Protein AF-A0A929J1F7-F1 (afdb_monomer_lite)

pLDDT: mean 84.87, std 12.51, range [41.94, 96.62]

Secondary structure (DSSP, 8-state):
-------GGGS-HHHHHHHHHHHHHHHHHHHHSPP----PPPPPPPPPHHHHHHHTTT-HHHHHHHHHHHHHHTTEETTEE--GGGS-HHHHHHHHHHHHHH-TT--HHHHHHHHTGGGSS-HHHHHHHHHHHHHHHTTSHHHHHHHHHHHHHHHHHTS--HHHHHHHHHHHHHH-----

Radius of gyration: 26.47 Å; chains: 1; bounding box: 62×58×77 Å

Foldseek 3Di:
DDPPPDDPVPDPVVVVVVVVVVVVVVVVVVVPPDDPPQDLDAQDADDDLVVLCVVCVNQLLVSLVVLVVVVVCSLCGPNDGNPLVPHDLVRLLNSLVSSCVSPVPDPVSLCCLLPPQLVDPDLVSVVSSLVSLVVSCVVPVQNSLVSLLSSLVCCCPVSVNPVSSVVSVVCNVVPHDPPD

Sequence (180 aa):
MNEQQRSVHNVPKIIILLLILSLGGQIIWHYQLPSPSTKIKKLTVPPQSELLNILSFGDTVVSARILMLWLQAFDIQTGQFLPYQQLDYNKLQQWLEQILLLDPNSQYPLLVASHLYASVPDHKKQRLMLEFVYQQFFVDPEKRWSWLAHVTVIAKHRLKDLSLALKYAQAISAHATPNM

Structure (mmCIF, N/CA/C/O backbone):
data_AF-A0A929J1F7-F1
#
_entry.id   AF-A0A929J1F7-F1
#
loop_
_atom_site.group_PDB
_atom_site.id
_atom_site.type_symbol
_atom_site.label_atom_id
_atom_site.label_alt_id
_atom_site.label_comp_id
_atom_site.label_asym_id
_atom_site.label_entity_id
_atom_site.label_seq_id
_atom_site.pdbx_PDB_ins_code
_atom_site.Cartn_x
_atom_site.Cartn_y
_atom_site.Cartn_z
_atom_site.occupancy
_atom_site.B_iso_or_equiv
_atom_site.auth_seq_id
_atom_site.auth_comp_id
_atom_site.auth_asym_id
_atom_site.auth_atom_id
_atom_site.pdbx_PDB_model_num
ATOM 1 N N . MET A 1 1 ? -40.765 40.330 20.780 1.00 41.94 1 MET A N 1
ATOM 2 C CA . MET A 1 1 ? -40.846 38.949 21.298 1.00 41.94 1 MET A CA 1
ATOM 3 C C . MET A 1 1 ? -39.658 38.794 22.237 1.00 41.94 1 MET A C 1
ATOM 5 O O . MET A 1 1 ? -38.571 38.487 21.777 1.00 41.94 1 MET A O 1
ATOM 9 N N . ASN A 1 2 ? -39.814 39.216 23.498 1.00 44.19 2 ASN A N 1
ATOM 10 C CA . ASN A 1 2 ? -38.707 39.316 24.456 1.00 44.19 2 ASN A CA 1
ATOM 11 C C . ASN A 1 2 ? -38.688 38.054 25.314 1.00 44.19 2 ASN A C 1
ATOM 13 O O . ASN A 1 2 ? -39.614 37.832 26.093 1.00 44.19 2 ASN A O 1
ATOM 17 N N . GLU A 1 3 ? -37.653 37.234 25.167 1.00 52.06 3 GLU A N 1
ATOM 18 C CA . GLU A 1 3 ? -37.436 36.092 26.047 1.00 52.06 3 GLU A CA 1
ATOM 19 C C . GLU A 1 3 ? -37.075 36.594 27.448 1.00 52.06 3 GLU A C 1
ATOM 21 O O . GLU A 1 3 ? -36.009 37.166 27.679 1.00 52.06 3 GLU A O 1
ATOM 26 N N . GLN A 1 4 ? -37.993 36.418 28.399 1.00 57.19 4 GLN A N 1
ATOM 27 C CA . GLN A 1 4 ? -37.723 36.660 29.811 1.00 57.19 4 GLN A CA 1
ATOM 28 C C . GLN A 1 4 ? -36.757 35.587 30.323 1.00 57.19 4 GLN A C 1
ATOM 30 O O . GLN A 1 4 ? -37.172 34.504 30.738 1.00 57.19 4 GLN A O 1
ATOM 35 N N . GLN A 1 5 ? -35.460 35.893 30.312 1.00 58.12 5 GLN A N 1
ATOM 36 C CA . GLN A 1 5 ? -34.454 35.092 31.003 1.00 58.12 5 GLN A CA 1
ATOM 37 C C . GLN A 1 5 ? -34.758 35.103 32.508 1.00 58.12 5 GLN A C 1
ATOM 39 O O . GLN A 1 5 ? -34.564 36.102 33.202 1.00 58.12 5 GLN A O 1
ATOM 44 N N . ARG A 1 6 ? -35.294 33.991 33.022 1.00 59.41 6 ARG A N 1
ATOM 45 C CA . ARG A 1 6 ? -35.535 33.814 34.458 1.00 59.41 6 ARG A CA 1
ATOM 46 C C . ARG A 1 6 ? -34.191 33.715 35.179 1.00 59.41 6 ARG A C 1
ATOM 48 O O . ARG A 1 6 ? -33.370 32.864 34.852 1.00 59.41 6 ARG A O 1
ATOM 55 N N . SER A 1 7 ? -33.989 34.588 36.165 1.00 63.88 7 SER A N 1
ATOM 56 C CA . SER A 1 7 ? -32.781 34.618 36.993 1.00 63.88 7 SER A CA 1
ATOM 57 C C . SER A 1 7 ? -32.567 33.285 37.715 1.00 63.88 7 SER A C 1
ATOM 59 O O . SER A 1 7 ? -33.497 32.719 38.295 1.00 63.88 7 SER A O 1
ATOM 61 N N . VAL A 1 8 ? -31.317 32.816 37.719 1.00 62.59 8 VAL A N 1
ATOM 62 C CA . VAL A 1 8 ? -30.865 31.548 38.324 1.00 62.59 8 VAL A CA 1
ATOM 63 C C . VAL A 1 8 ? -31.189 31.471 39.828 1.00 62.59 8 VAL A C 1
ATOM 65 O O . VAL A 1 8 ? -31.270 30.390 40.403 1.00 62.59 8 VAL A O 1
ATOM 68 N N . HIS A 1 9 ? -31.453 32.616 40.466 1.00 63.84 9 HIS A N 1
ATOM 69 C CA . HIS A 1 9 ? -31.867 32.716 41.868 1.00 63.84 9 HIS A CA 1
ATOM 70 C C . HIS A 1 9 ? -33.279 32.182 42.173 1.00 63.84 9 HIS A C 1
ATOM 72 O O . HIS A 1 9 ? -33.573 31.917 43.334 1.00 63.84 9 HIS A O 1
ATOM 78 N N . ASN A 1 10 ? -34.141 31.981 41.168 1.00 70.69 10 ASN A N 1
ATOM 79 C CA . ASN A 1 10 ? -35.477 31.396 41.364 1.00 70.69 10 ASN A CA 1
ATOM 80 C C . ASN A 1 10 ? -35.475 29.859 41.378 1.00 70.69 10 ASN A C 1
ATOM 82 O O . ASN A 1 10 ? -36.537 29.240 41.451 1.00 70.69 10 ASN A O 1
ATOM 86 N N . VAL A 1 11 ? -34.303 29.228 41.284 1.00 72.38 11 VAL A N 1
ATOM 87 C CA . VAL A 1 11 ? -34.186 27.772 41.323 1.00 72.38 11 VAL A CA 1
ATOM 88 C C . VAL A 1 11 ? -34.239 27.301 42.787 1.00 72.38 11 VAL A C 1
ATOM 90 O O . VAL A 1 11 ? -33.417 27.728 43.600 1.00 72.38 11 VAL A O 1
ATOM 93 N N . PRO A 1 12 ? -35.177 26.408 43.156 1.00 81.56 12 PRO A N 1
ATOM 94 C CA . PRO A 1 12 ? -35.247 25.831 44.493 1.00 81.56 12 PRO A CA 1
ATOM 95 C C . PRO A 1 12 ? -33.919 25.176 44.887 1.00 81.56 12 PRO A C 1
ATOM 97 O O . PRO A 1 12 ? -33.360 24.387 44.124 1.00 81.56 12 PRO A O 1
ATOM 100 N N . LYS A 1 13 ? -33.444 25.432 46.113 1.00 82.25 13 LYS A N 1
ATOM 101 C CA . LYS A 1 13 ? -32.174 24.880 46.634 1.00 82.25 13 LYS A CA 1
ATOM 102 C C . LYS A 1 13 ? -32.095 23.349 46.544 1.00 82.25 13 LYS A C 1
ATOM 104 O O . LYS A 1 13 ? -31.013 22.805 46.364 1.00 82.25 13 LYS A O 1
ATOM 109 N N . ILE A 1 14 ? -33.240 22.665 46.612 1.00 85.50 14 ILE A N 1
ATOM 110 C CA . ILE A 1 14 ? -33.362 21.209 46.441 1.00 85.50 14 ILE A CA 1
ATOM 111 C C . ILE A 1 14 ? -32.915 20.757 45.045 1.00 85.50 14 ILE A C 1
ATOM 113 O O . ILE A 1 14 ? -32.241 19.739 44.928 1.00 85.50 14 ILE A O 1
ATOM 117 N N . ILE A 1 15 ? -33.240 21.515 43.993 1.00 85.25 15 ILE A N 1
ATOM 118 C CA . ILE A 1 15 ? -32.842 21.181 42.618 1.00 85.25 15 ILE A CA 1
ATOM 119 C C . ILE A 1 15 ? -31.330 21.346 42.459 1.00 85.25 15 ILE A C 1
ATOM 121 O O . ILE A 1 15 ? -30.682 20.492 41.863 1.00 85.25 15 ILE A O 1
ATOM 125 N N . ILE A 1 16 ? -30.756 22.399 43.050 1.00 85.12 16 ILE A N 1
ATOM 126 C CA . ILE A 1 16 ? -29.302 22.615 43.063 1.00 85.12 16 ILE A CA 1
ATOM 127 C C . ILE A 1 16 ? -28.599 21.463 43.796 1.00 85.12 16 ILE A C 1
ATOM 129 O O . ILE A 1 16 ? -27.614 20.931 43.294 1.00 85.12 16 ILE A O 1
ATOM 133 N N . LEU A 1 17 ? -29.132 21.032 44.945 1.00 90.56 17 LEU A N 1
ATOM 134 C CA . LEU A 1 17 ? -28.603 19.895 45.701 1.00 90.56 17 LEU A CA 1
ATOM 135 C C . LEU A 1 17 ? -28.642 18.595 44.881 1.00 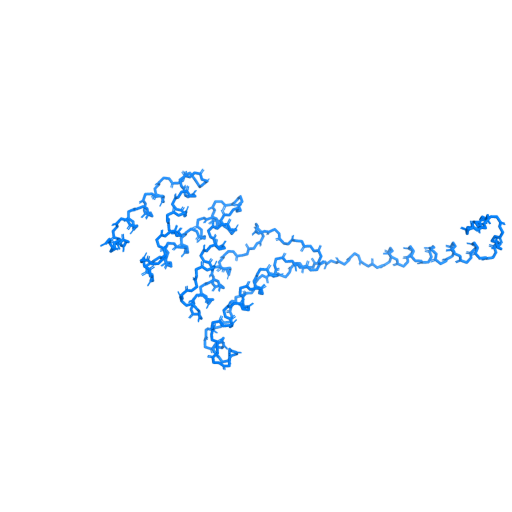90.56 17 LEU A C 1
ATOM 137 O O . LEU A 1 17 ? -27.640 17.888 44.813 1.00 90.56 17 LEU A O 1
ATOM 141 N N . LEU A 1 18 ? -29.774 18.300 44.234 1.00 90.75 18 LEU A N 1
ATOM 142 C CA . LEU A 1 18 ? -29.937 17.131 43.362 1.00 90.75 18 LEU A CA 1
ATOM 143 C C . LEU A 1 18 ? -28.967 17.159 42.180 1.00 90.75 18 LEU A C 1
ATOM 145 O O . LEU A 1 18 ? -28.389 16.131 41.837 1.00 90.75 18 LEU A O 1
ATOM 149 N N . LEU A 1 19 ? -28.756 18.333 41.586 1.00 90.81 19 LEU A N 1
ATOM 150 C CA . LEU A 1 19 ? -27.833 18.514 40.472 1.00 90.81 19 LEU A CA 1
ATOM 151 C C . LEU A 1 19 ? -26.386 18.275 40.915 1.00 90.81 19 LEU A C 1
ATOM 153 O O . LEU A 1 19 ? -25.666 17.547 40.241 1.00 90.81 19 LEU A O 1
ATOM 157 N N . ILE A 1 20 ? -25.981 18.801 42.076 1.00 93.44 20 ILE A N 1
ATOM 158 C CA . ILE A 1 20 ? -24.649 18.553 42.653 1.00 93.44 20 ILE A CA 1
ATOM 159 C C . ILE A 1 20 ? -24.458 17.065 42.971 1.00 93.44 20 ILE A C 1
ATOM 161 O O . ILE A 1 20 ? -23.414 16.505 42.645 1.00 93.44 20 ILE A O 1
ATOM 165 N N . LEU A 1 21 ? -25.462 16.409 43.560 1.00 93.88 21 LEU A N 1
ATOM 166 C CA . LEU A 1 21 ? -25.435 14.970 43.847 1.00 93.88 21 LEU A CA 1
ATOM 167 C C . LEU A 1 21 ? -25.310 14.136 42.569 1.00 93.88 21 LEU A C 1
ATOM 169 O O . LEU A 1 21 ? -24.474 13.238 42.503 1.00 93.88 21 LEU A O 1
ATOM 173 N N . SER A 1 22 ? -26.100 14.460 41.545 1.00 91.75 22 SER A N 1
ATOM 174 C CA . SER A 1 22 ? -26.044 13.796 40.243 1.00 91.75 22 SER A CA 1
ATOM 175 C C . SER A 1 22 ? -24.684 13.988 39.576 1.00 91.75 22 SER A C 1
ATOM 177 O O . SER A 1 22 ? -24.115 13.028 39.065 1.00 91.75 22 SER A O 1
ATOM 179 N N . LEU A 1 23 ? -24.140 15.208 39.599 1.00 92.69 23 LEU A N 1
ATOM 180 C CA . LEU A 1 23 ? -22.846 15.520 38.994 1.00 92.69 23 LEU A CA 1
ATOM 181 C C . LEU A 1 23 ? -21.704 14.819 39.741 1.00 92.69 23 LEU A C 1
ATOM 183 O O . LEU A 1 23 ? -20.830 14.223 39.118 1.00 92.69 23 LEU A O 1
ATOM 187 N N . GLY A 1 24 ? -21.739 14.831 41.076 1.00 94.44 24 GLY A N 1
ATOM 188 C CA . GLY A 1 24 ? -20.776 14.121 41.915 1.00 94.44 24 GLY A CA 1
ATOM 189 C C . GLY A 1 24 ? -20.811 12.613 41.670 1.00 94.44 24 GLY A C 1
ATOM 190 O O . GLY A 1 24 ? -19.764 12.001 41.465 1.00 94.44 24 GLY A O 1
ATOM 191 N N . GLY A 1 25 ? -22.010 12.028 41.596 1.00 92.38 25 GLY A N 1
ATOM 192 C CA . GLY A 1 25 ? -22.1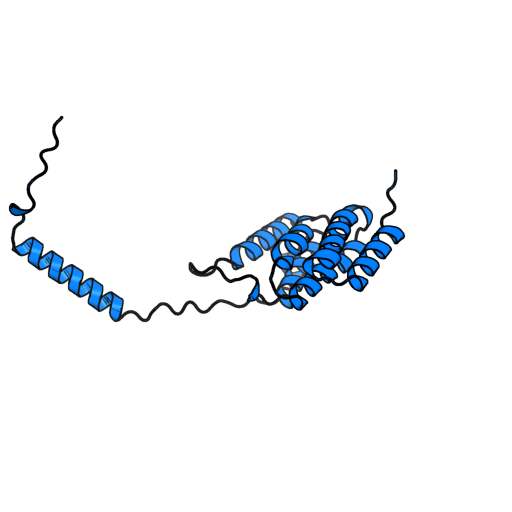99 10.625 41.231 1.00 92.38 25 GLY A CA 1
ATOM 193 C C . GLY A 1 25 ? -21.650 10.305 39.840 1.00 92.38 25 GLY A C 1
ATOM 194 O O . GLY A 1 25 ? -20.942 9.315 39.675 1.00 92.38 25 GLY A O 1
ATOM 195 N N . GLN A 1 26 ? -21.897 11.173 38.856 1.00 89.94 26 GLN A N 1
ATOM 196 C CA . GLN A 1 26 ? -21.401 11.012 37.489 1.00 89.94 26 GLN A CA 1
ATOM 197 C C . GLN A 1 26 ? -19.868 11.065 37.416 1.00 89.94 26 GLN A C 1
ATOM 199 O O . GLN A 1 26 ? -19.261 10.268 36.704 1.00 89.94 26 GLN A O 1
ATOM 204 N N . ILE A 1 27 ? -19.233 11.954 38.185 1.00 89.06 27 ILE A N 1
ATOM 205 C CA . ILE A 1 27 ? -17.771 12.062 38.268 1.00 89.06 27 ILE A CA 1
ATOM 206 C C . ILE A 1 27 ? -17.182 10.806 38.916 1.00 89.06 27 ILE A C 1
ATOM 208 O O . ILE A 1 27 ? -16.275 10.200 38.352 1.00 89.06 27 ILE A O 1
ATOM 212 N N . ILE A 1 28 ? -17.716 10.377 40.064 1.00 89.75 28 ILE A N 1
ATOM 213 C CA . ILE A 1 28 ? -17.246 9.176 40.774 1.00 89.75 28 ILE A CA 1
ATOM 214 C C . ILE A 1 28 ? -17.381 7.939 39.883 1.00 89.75 28 ILE A C 1
ATOM 216 O O . ILE A 1 28 ? -16.441 7.153 39.781 1.00 89.75 28 ILE A O 1
ATOM 220 N N . TRP A 1 29 ? -18.514 7.801 39.192 1.00 87.44 29 TRP A N 1
ATOM 221 C CA . TRP A 1 29 ? -18.737 6.739 38.217 1.00 87.44 29 TRP A CA 1
ATOM 222 C C . TRP A 1 29 ? -17.685 6.785 37.108 1.00 87.44 29 TRP A C 1
ATOM 224 O O . TRP A 1 29 ? -17.033 5.784 36.830 1.00 87.44 29 TRP A O 1
ATOM 234 N N . HIS A 1 30 ? -17.436 7.960 36.526 1.00 80.56 30 HIS A N 1
ATOM 235 C CA . HIS A 1 30 ? -16.458 8.108 35.452 1.00 80.56 30 HIS A CA 1
ATOM 236 C C . HIS A 1 30 ? -15.015 7.797 35.897 1.00 80.56 30 HIS A C 1
ATOM 238 O O . HIS A 1 30 ? -14.253 7.247 35.106 1.00 80.56 30 HIS A O 1
ATOM 244 N N . TYR A 1 31 ? -14.648 8.091 37.148 1.00 82.94 31 TYR A N 1
ATOM 245 C CA . TYR A 1 31 ? -13.342 7.725 37.713 1.00 82.94 31 TYR A CA 1
ATOM 246 C C . TYR A 1 31 ? -13.209 6.229 38.027 1.00 82.94 31 TYR A C 1
ATOM 248 O O . TYR A 1 31 ? -12.096 5.706 38.025 1.00 82.94 31 TYR A O 1
ATOM 256 N N . GLN A 1 32 ? -14.318 5.543 38.314 1.00 84.12 32 GLN A N 1
ATOM 257 C CA . GLN A 1 32 ? -14.331 4.098 38.555 1.00 84.12 32 GLN A CA 1
ATOM 258 C C . GLN A 1 32 ? -14.366 3.280 37.263 1.00 84.12 32 GLN A C 1
ATOM 260 O O . GLN A 1 32 ? -13.947 2.121 37.276 1.00 84.12 32 GLN A O 1
ATOM 265 N N . LEU A 1 33 ? -14.833 3.854 36.146 1.00 75.44 33 LEU A N 1
ATOM 266 C CA . LEU A 1 33 ? -14.678 3.202 34.852 1.00 75.44 33 LEU A CA 1
ATOM 267 C C . LEU A 1 33 ? -13.184 3.124 34.508 1.00 75.44 33 LEU A C 1
ATOM 269 O O . LEU A 1 33 ? -12.521 4.160 34.435 1.00 75.44 33 LEU A O 1
ATOM 273 N N . PRO A 1 34 ? -12.646 1.920 34.242 1.00 63.97 34 PRO A N 1
ATOM 274 C CA . PRO A 1 34 ? -11.314 1.792 33.677 1.00 63.97 34 PRO A CA 1
ATOM 275 C C . PRO A 1 34 ? -11.245 2.636 32.407 1.00 63.97 34 PRO A C 1
ATOM 277 O O . PRO A 1 34 ? -12.148 2.547 31.569 1.00 63.97 34 PRO A O 1
ATOM 280 N N . SER A 1 35 ? -10.177 3.423 32.242 1.00 60.84 35 SER A N 1
ATOM 281 C CA . SER A 1 35 ? -9.901 4.082 30.965 1.00 60.84 35 SER A CA 1
ATOM 282 C C . SER A 1 35 ? -10.047 3.033 29.863 1.00 60.84 35 SER A C 1
ATOM 284 O O . SER A 1 35 ? -9.403 1.982 29.977 1.00 60.84 35 SER A O 1
ATOM 286 N N . PRO A 1 36 ? -10.899 3.245 28.842 1.00 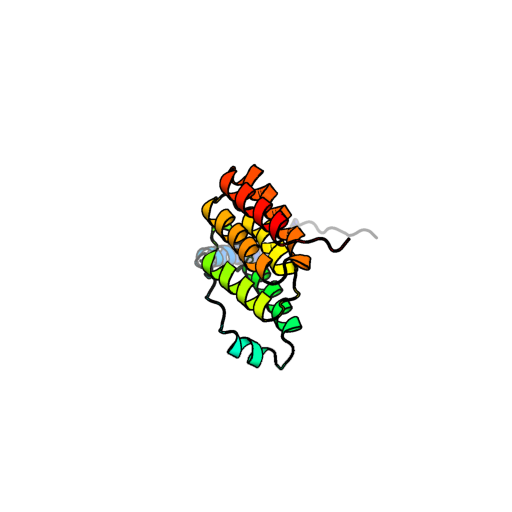58.16 36 PRO A N 1
ATOM 287 C CA . PRO A 1 36 ? -11.061 2.277 27.774 1.00 58.16 36 PRO A CA 1
ATOM 288 C C . PRO A 1 36 ? -9.693 2.077 27.128 1.00 58.16 36 PRO A C 1
ATOM 290 O O . PRO A 1 36 ? -9.205 2.923 26.383 1.00 58.16 36 PRO A O 1
ATOM 293 N N . SER A 1 37 ? -9.028 0.975 27.482 1.00 54.38 37 SER A N 1
ATOM 294 C CA . SER A 1 37 ? -7.767 0.589 26.868 1.00 54.38 37 SER A CA 1
ATOM 295 C C . SER A 1 37 ? -8.106 0.099 25.467 1.00 54.38 37 SER A C 1
ATOM 297 O O . SER A 1 37 ? -8.406 -1.071 25.231 1.00 54.38 37 SER A O 1
ATOM 299 N N . THR A 1 38 ? -8.161 1.035 24.527 1.00 55.78 38 THR A N 1
ATOM 300 C CA . THR A 1 38 ? -8.364 0.757 23.111 1.00 55.78 38 THR A CA 1
ATOM 301 C C . THR A 1 38 ? -7.127 0.031 22.603 1.00 55.78 38 THR A C 1
ATOM 303 O O . THR A 1 38 ? -6.142 0.635 22.181 1.00 55.78 38 THR A O 1
ATOM 306 N N . LYS A 1 39 ? -7.135 -1.302 22.709 1.00 60.47 39 LYS A N 1
ATOM 307 C CA . LYS A 1 39 ? -6.108 -2.143 22.099 1.00 60.47 39 LYS A CA 1
ATOM 308 C C . LYS A 1 39 ? -6.226 -1.988 20.587 1.00 60.47 39 LYS A C 1
ATOM 310 O O . LYS A 1 39 ? -7.149 -2.530 19.986 1.00 60.47 39 LYS A O 1
ATOM 315 N N . ILE A 1 40 ? -5.278 -1.265 19.998 1.00 62.81 40 ILE A N 1
ATOM 316 C CA . ILE A 1 40 ? -5.108 -1.157 18.549 1.00 62.81 40 ILE A CA 1
ATOM 317 C C . ILE A 1 40 ? -5.093 -2.572 17.958 1.00 62.81 40 ILE A C 1
ATOM 319 O O . ILE A 1 40 ? -4.242 -3.404 18.302 1.00 62.81 40 ILE A O 1
ATOM 323 N N . LYS A 1 41 ? -6.050 -2.861 17.075 1.00 70.75 41 LYS A N 1
ATOM 324 C CA . LYS A 1 41 ? -6.152 -4.146 16.394 1.00 70.75 41 LYS A CA 1
ATOM 325 C C . LYS A 1 41 ? -5.119 -4.168 15.275 1.00 70.75 41 LYS A C 1
ATOM 327 O O . LYS A 1 41 ? -5.150 -3.347 14.362 1.00 70.75 41 LYS A O 1
ATOM 332 N N . LYS A 1 42 ? -4.192 -5.123 15.346 1.00 78.31 42 LYS A N 1
ATOM 333 C CA . LYS A 1 42 ? -3.180 -5.321 14.302 1.00 78.31 42 LYS A CA 1
ATOM 334 C C . LYS A 1 42 ? -3.845 -5.813 13.018 1.00 78.31 42 LYS A C 1
ATOM 336 O O . LYS A 1 42 ? -4.767 -6.627 13.078 1.00 78.31 42 LYS A O 1
ATOM 341 N N . LEU A 1 43 ? -3.333 -5.356 11.877 1.00 80.31 43 LEU A N 1
ATOM 342 C CA . LEU A 1 43 ? -3.748 -5.855 10.571 1.00 80.31 43 LEU A CA 1
ATOM 343 C C . LEU A 1 43 ? -3.503 -7.372 10.508 1.00 80.31 43 LEU A C 1
ATOM 345 O O . LEU A 1 43 ? -2.437 -7.859 10.908 1.00 80.31 43 LEU A O 1
ATOM 349 N N . THR A 1 44 ? -4.508 -8.116 10.056 1.00 84.62 44 THR A N 1
ATOM 350 C CA . THR A 1 44 ? -4.424 -9.561 9.812 1.00 84.62 44 THR A CA 1
ATOM 351 C C . THR A 1 44 ? -3.952 -9.826 8.387 1.00 84.62 44 THR A C 1
ATOM 353 O O . THR A 1 44 ? -4.008 -8.942 7.536 1.00 84.62 44 THR A O 1
ATOM 356 N N . VAL A 1 45 ? -3.465 -11.038 8.129 1.00 85.00 45 VAL A N 1
ATOM 357 C CA . VAL A 1 45 ? -3.157 -11.498 6.765 1.00 85.00 45 VAL A CA 1
ATOM 358 C C . VAL A 1 45 ? -4.463 -11.517 5.954 1.00 85.00 45 VAL A C 1
ATOM 360 O O . VAL A 1 45 ? -5.501 -11.860 6.536 1.00 85.00 45 VAL A O 1
ATOM 363 N N . PRO A 1 46 ? -4.457 -11.106 4.673 1.00 86.69 46 PRO A N 1
ATOM 364 C CA . PRO A 1 46 ? -5.646 -11.206 3.840 1.00 86.69 46 PRO A CA 1
ATOM 365 C C . PRO A 1 46 ? -6.092 -12.666 3.672 1.00 86.69 46 PRO A C 1
ATOM 367 O O . PRO A 1 46 ? -5.253 -13.572 3.670 1.00 86.69 46 PRO A O 1
ATOM 370 N N . PRO A 1 47 ? -7.402 -12.918 3.530 1.00 83.56 47 PRO A N 1
ATOM 371 C CA . PRO A 1 47 ? -7.891 -14.238 3.153 1.00 83.56 47 PRO A CA 1
ATOM 372 C C . PRO A 1 47 ? -7.373 -14.629 1.762 1.00 83.56 47 PRO A C 1
ATOM 374 O O . PRO A 1 47 ? -7.019 -13.773 0.950 1.00 83.56 47 PRO A O 1
ATOM 377 N N . GLN A 1 48 ? -7.331 -15.935 1.498 1.00 81.50 48 GLN A N 1
ATOM 378 C CA . GLN A 1 48 ? -6.914 -16.471 0.203 1.00 81.50 48 GLN A CA 1
ATOM 379 C C . GLN A 1 48 ? -7.833 -15.981 -0.927 1.00 81.50 48 GLN A C 1
ATOM 381 O O . GLN A 1 48 ? -9.033 -15.768 -0.718 1.00 81.50 48 GLN A O 1
ATOM 386 N N . SER A 1 49 ? -7.276 -15.833 -2.128 1.00 77.19 49 SER A N 1
ATOM 387 C CA . SER A 1 49 ? -7.988 -15.344 -3.312 1.00 77.19 49 SER A CA 1
ATOM 388 C C . SER A 1 49 ? -9.187 -16.221 -3.679 1.00 77.19 49 SER A C 1
ATOM 390 O O . SER A 1 49 ? -10.215 -15.691 -4.096 1.00 77.19 49 SER A O 1
ATOM 392 N N . GLU A 1 50 ? -9.121 -17.541 -3.471 1.00 79.06 50 GLU A N 1
ATOM 393 C CA . GLU A 1 50 ? -10.252 -18.432 -3.750 1.00 79.06 50 GLU A CA 1
ATOM 394 C C . GLU A 1 50 ? -11.446 -18.134 -2.836 1.00 79.06 50 GLU A C 1
ATOM 396 O O . GLU A 1 50 ? -12.586 -18.074 -3.296 1.00 79.06 50 GLU A O 1
ATOM 401 N N . LEU A 1 51 ? -11.188 -17.880 -1.549 1.00 82.56 51 LEU A N 1
ATOM 402 C CA . LEU A 1 51 ? -12.233 -17.505 -0.595 1.00 82.56 51 LEU A CA 1
ATOM 403 C C . LEU A 1 51 ? -12.825 -16.138 -0.930 1.00 82.56 51 LEU A C 1
ATOM 405 O O . LEU A 1 51 ? -14.037 -15.959 -0.833 1.00 82.56 51 LEU A O 1
ATOM 409 N N . LEU A 1 52 ? -11.991 -15.187 -1.355 1.00 81.19 52 LEU A N 1
ATOM 410 C CA . LEU A 1 52 ? -12.453 -13.868 -1.783 1.00 81.19 52 LEU A CA 1
ATOM 411 C C . LEU A 1 52 ? -13.344 -13.950 -3.023 1.00 81.19 52 LEU A C 1
ATOM 413 O O . LEU A 1 52 ? -14.378 -13.291 -3.053 1.00 81.19 52 LEU A O 1
ATOM 417 N N . ASN A 1 53 ? -13.007 -14.801 -3.993 1.00 80.25 53 ASN A N 1
ATOM 418 C CA . ASN A 1 53 ? -13.837 -15.031 -5.177 1.00 80.25 53 ASN A CA 1
ATOM 419 C C . ASN A 1 53 ? -15.204 -15.637 -4.823 1.00 80.25 53 ASN A C 1
ATOM 421 O O . ASN A 1 53 ? -16.218 -15.253 -5.401 1.00 80.25 53 ASN A O 1
ATOM 425 N N . ILE A 1 54 ? -15.252 -16.544 -3.843 1.00 83.75 54 ILE A N 1
ATOM 426 C CA . ILE A 1 54 ? -16.513 -17.123 -3.358 1.00 83.75 54 ILE A CA 1
ATOM 427 C C . ILE A 1 54 ? -17.354 -16.057 -2.639 1.00 83.75 54 ILE A C 1
ATOM 429 O O . ILE A 1 54 ? -18.541 -15.909 -2.923 1.00 83.75 54 ILE A O 1
ATOM 433 N N . LEU A 1 55 ? -16.738 -15.282 -1.738 1.00 83.19 55 LEU A N 1
ATOM 434 C CA . LEU A 1 55 ? -17.400 -14.205 -0.985 1.00 83.19 55 LEU A CA 1
ATOM 435 C C . LEU A 1 55 ? -17.860 -13.043 -1.871 1.00 83.19 55 LEU A C 1
ATOM 437 O O . LEU A 1 55 ? -18.768 -12.304 -1.507 1.00 83.19 55 LEU A O 1
ATOM 441 N N . SER A 1 56 ? -17.216 -12.885 -3.020 1.00 80.38 56 SER A N 1
ATOM 442 C CA . SER A 1 56 ? -17.496 -11.863 -4.018 1.00 80.38 56 SER A CA 1
ATOM 443 C C . SER A 1 56 ? -18.802 -12.109 -4.787 1.00 80.38 56 SER A C 1
ATOM 445 O O . SER A 1 56 ? -19.270 -11.210 -5.487 1.00 80.38 56 SER A O 1
ATOM 447 N N . PHE A 1 57 ? -19.406 -13.301 -4.666 1.00 83.38 57 PHE A N 1
ATOM 448 C CA . PHE A 1 57 ? -20.632 -13.699 -5.376 1.00 83.38 57 PHE A CA 1
ATOM 449 C C . PHE A 1 57 ? -20.575 -13.459 -6.901 1.00 83.38 57 PHE A C 1
ATOM 451 O O . PHE A 1 57 ? -21.606 -13.289 -7.548 1.00 83.38 57 PHE A O 1
ATOM 458 N N . GLY A 1 58 ? -19.369 -13.468 -7.480 1.00 79.31 58 GLY A N 1
ATOM 459 C CA . GLY A 1 58 ? -19.127 -13.292 -8.914 1.00 79.31 58 GLY A CA 1
ATOM 460 C C . GLY A 1 58 ? -18.694 -11.889 -9.355 1.00 79.31 58 GLY A C 1
ATOM 461 O O . GLY A 1 58 ? -18.288 -11.750 -10.505 1.00 79.31 58 GLY A O 1
ATOM 462 N N . ASP A 1 59 ? -18.716 -10.870 -8.485 1.00 86.69 59 ASP A N 1
ATOM 463 C CA . ASP A 1 59 ? -18.236 -9.516 -8.818 1.00 86.69 59 ASP A CA 1
ATOM 464 C C . ASP A 1 59 ? -16.934 -9.167 -8.078 1.00 86.69 59 ASP A C 1
ATOM 466 O O . ASP A 1 59 ? -16.923 -8.628 -6.956 1.00 86.69 59 ASP A O 1
ATOM 470 N N . THR A 1 60 ? -15.804 -9.533 -8.690 1.00 89.38 60 THR A N 1
ATOM 471 C CA . THR A 1 60 ? -14.473 -9.367 -8.087 1.00 89.38 60 THR A CA 1
ATOM 472 C C . THR A 1 60 ? -14.061 -7.899 -8.012 1.00 89.38 60 THR A C 1
ATOM 474 O O . THR A 1 60 ? -13.370 -7.501 -7.075 1.00 89.38 60 THR A O 1
ATOM 477 N N . VAL A 1 61 ? -14.547 -7.063 -8.935 1.00 89.69 61 VAL A N 1
ATOM 478 C CA . VAL A 1 61 ? -14.214 -5.634 -9.015 1.00 89.69 61 VAL A CA 1
ATOM 479 C C . VAL A 1 61 ? -14.880 -4.856 -7.886 1.00 89.69 61 VAL A C 1
ATOM 481 O O . VAL A 1 61 ? -14.225 -4.062 -7.206 1.00 89.69 61 VAL A O 1
ATOM 484 N N . VAL A 1 62 ? -16.173 -5.085 -7.638 1.00 89.88 62 VAL A N 1
ATOM 485 C CA . VAL A 1 62 ? -16.869 -4.472 -6.496 1.00 89.88 62 VAL A CA 1
ATOM 486 C C . VAL A 1 62 ? -16.225 -4.917 -5.188 1.00 89.88 62 VAL A C 1
ATOM 488 O O . VAL A 1 62 ? -15.977 -4.090 -4.308 1.00 89.88 62 VAL A O 1
ATOM 491 N N . SER A 1 63 ? -15.866 -6.196 -5.090 1.00 89.38 63 SER A N 1
ATOM 492 C CA . SER A 1 63 ? -15.195 -6.749 -3.913 1.00 89.38 63 SER A CA 1
ATOM 493 C C . SER A 1 63 ? -13.838 -6.087 -3.667 1.00 89.38 63 SER A C 1
ATOM 495 O O . SER A 1 63 ? -13.571 -5.648 -2.550 1.00 89.38 63 SER A O 1
ATOM 497 N N . ALA A 1 64 ? -13.019 -5.908 -4.707 1.00 90.75 64 ALA A N 1
ATOM 498 C CA . ALA A 1 64 ? -11.747 -5.191 -4.622 1.00 90.75 64 ALA A CA 1
ATOM 499 C C . ALA A 1 64 ? -11.927 -3.756 -4.093 1.00 90.75 64 ALA A C 1
ATOM 501 O O . ALA A 1 64 ? -11.179 -3.306 -3.224 1.00 90.75 64 ALA A O 1
ATOM 502 N N . ARG A 1 65 ? -12.960 -3.043 -4.562 1.00 91.38 65 ARG A N 1
ATOM 503 C CA . ARG A 1 65 ? -13.274 -1.680 -4.100 1.00 91.38 65 ARG A CA 1
ATOM 504 C C . ARG A 1 65 ? -13.723 -1.650 -2.643 1.00 91.38 65 ARG A C 1
ATOM 506 O O . ARG A 1 65 ? -13.262 -0.797 -1.889 1.00 91.38 65 ARG A O 1
ATOM 513 N N . ILE A 1 66 ? -14.582 -2.583 -2.233 1.00 91.38 66 ILE A N 1
ATOM 514 C CA . ILE A 1 66 ? -15.012 -2.716 -0.834 1.00 91.38 66 ILE A CA 1
ATOM 515 C C . ILE A 1 66 ? -13.807 -3.008 0.062 1.00 91.38 66 ILE A C 1
ATOM 517 O O . ILE A 1 66 ? -13.671 -2.390 1.114 1.00 91.38 66 ILE A O 1
ATOM 521 N N . LEU A 1 67 ? -12.906 -3.896 -0.363 1.00 90.94 67 LEU A N 1
ATOM 522 C CA . LEU A 1 67 ? -11.686 -4.207 0.379 1.00 90.94 67 LEU A CA 1
ATOM 523 C C . LEU A 1 67 ? -10.745 -3.004 0.485 1.00 90.94 67 LEU A C 1
ATOM 525 O O . LEU A 1 67 ? -10.189 -2.779 1.557 1.00 90.94 67 LEU A O 1
ATOM 529 N N . MET A 1 68 ? -10.610 -2.195 -0.571 1.00 92.88 68 MET A N 1
ATOM 530 C CA . MET A 1 68 ? -9.860 -0.935 -0.496 1.00 92.88 68 MET A CA 1
ATOM 531 C C . MET A 1 68 ? -10.464 0.023 0.528 1.00 92.88 68 MET A C 1
ATOM 533 O O . MET A 1 68 ? -9.739 0.554 1.367 1.00 92.88 68 MET A O 1
ATOM 537 N N . LEU A 1 69 ? -11.785 0.214 0.499 1.00 91.00 69 LEU A N 1
ATOM 538 C CA . LEU A 1 69 ? -12.476 1.071 1.463 1.00 91.00 69 LEU A CA 1
ATOM 539 C C . LEU A 1 69 ? -12.328 0.543 2.891 1.00 91.00 69 LEU A C 1
ATOM 541 O O . LEU A 1 69 ? -12.077 1.318 3.811 1.00 91.00 69 LEU A O 1
ATOM 545 N N . TRP A 1 70 ? -12.439 -0.772 3.077 1.00 89.88 70 TRP A N 1
ATOM 546 C CA . TRP A 1 70 ? -12.225 -1.415 4.368 1.00 89.88 70 TRP A CA 1
ATOM 547 C C . TRP A 1 70 ? -10.797 -1.197 4.876 1.00 89.88 70 TRP A C 1
ATOM 549 O O . TRP A 1 70 ? -10.619 -0.839 6.038 1.00 89.88 70 TRP A O 1
ATOM 559 N N . LEU A 1 71 ? -9.791 -1.352 4.009 1.00 89.50 71 LEU A N 1
ATOM 560 C CA . LEU A 1 71 ? -8.384 -1.162 4.357 1.00 89.50 71 LEU A CA 1
ATOM 561 C C . LEU A 1 71 ? -8.104 0.281 4.790 1.00 89.50 71 LEU A C 1
ATOM 563 O O . LEU A 1 71 ? -7.425 0.493 5.786 1.00 89.50 71 LEU A O 1
ATOM 567 N N . GLN A 1 72 ? -8.674 1.265 4.095 1.00 86.50 72 GLN A N 1
ATOM 568 C CA . GLN A 1 72 ? -8.539 2.679 4.460 1.00 86.50 72 GLN A CA 1
ATOM 569 C C . GLN A 1 72 ? -9.311 3.036 5.736 1.00 86.50 72 GLN A C 1
ATOM 571 O O . GLN A 1 72 ? -8.848 3.835 6.545 1.00 86.50 72 GLN A O 1
ATOM 576 N N . ALA A 1 73 ? -10.485 2.437 5.947 1.00 85.50 73 ALA A N 1
ATOM 577 C CA . ALA A 1 73 ? -11.252 2.619 7.176 1.00 85.50 73 ALA A CA 1
ATOM 578 C C . ALA A 1 73 ? -10.580 1.948 8.386 1.00 85.50 73 ALA A C 1
ATOM 580 O O . ALA A 1 73 ? -10.777 2.391 9.517 1.00 85.50 73 ALA A O 1
ATOM 581 N N . PHE A 1 74 ? -9.764 0.911 8.164 1.00 82.88 74 PHE A N 1
ATOM 582 C CA . PHE A 1 74 ? -9.045 0.196 9.220 1.00 82.88 74 PHE A CA 1
ATOM 583 C C . PHE A 1 74 ? -8.070 1.089 9.993 1.00 82.88 74 PHE A C 1
ATOM 585 O O . PHE A 1 74 ? -7.776 0.801 11.154 1.00 82.88 74 PHE A O 1
ATOM 592 N N . ASP A 1 75 ? -7.603 2.176 9.378 1.00 71.44 75 ASP A N 1
ATOM 593 C CA . ASP A 1 75 ? -6.703 3.148 10.001 1.00 71.44 75 ASP A CA 1
ATOM 594 C C . ASP A 1 75 ? -7.406 3.992 11.087 1.00 71.44 75 ASP A C 1
ATOM 596 O O . ASP A 1 75 ? -6.754 4.569 11.961 1.00 71.44 75 ASP A O 1
ATOM 600 N N . ILE A 1 76 ? -8.745 4.020 11.088 1.00 69.19 76 ILE A N 1
ATOM 601 C CA . ILE A 1 76 ? -9.574 4.713 12.080 1.00 69.19 76 ILE A CA 1
ATOM 602 C C . ILE A 1 76 ? -10.147 3.670 13.045 1.00 69.19 76 ILE A C 1
ATOM 604 O O . ILE A 1 76 ? -11.195 3.072 12.803 1.00 69.19 76 ILE A O 1
ATOM 608 N N . GLN A 1 77 ? -9.471 3.448 14.175 1.00 67.62 77 GLN A N 1
ATOM 609 C CA . GLN A 1 77 ? -9.901 2.465 15.173 1.00 67.62 77 GLN A CA 1
ATOM 610 C C . GLN A 1 77 ? -10.354 3.148 16.458 1.00 67.62 77 GLN A C 1
ATOM 612 O O . GLN A 1 77 ? -9.576 3.817 17.131 1.00 67.62 77 GLN A O 1
ATOM 617 N N . THR A 1 78 ? -11.614 2.928 16.854 1.00 55.97 78 THR A N 1
ATOM 618 C CA . THR A 1 78 ? -12.135 3.298 18.189 1.00 55.97 78 THR A CA 1
ATOM 619 C C . THR A 1 78 ? -11.826 4.746 18.607 1.00 55.97 78 THR A C 1
ATOM 621 O O . THR A 1 78 ? -11.411 5.000 19.734 1.00 55.97 78 THR A O 1
ATOM 624 N N . GLY A 1 79 ? -11.980 5.703 17.685 1.00 59.41 79 GLY A N 1
ATOM 625 C CA . GLY A 1 79 ? -11.724 7.127 17.947 1.00 59.41 79 GLY A CA 1
ATOM 626 C C . GLY A 1 79 ? -10.243 7.524 18.027 1.00 59.41 79 GLY A C 1
ATOM 627 O O . GLY A 1 79 ? -9.948 8.682 18.307 1.00 59.41 79 GLY A O 1
ATOM 628 N N . GLN A 1 80 ? -9.315 6.600 17.762 1.00 59.19 80 GLN A N 1
ATOM 629 C CA . GLN A 1 80 ? -7.884 6.864 17.628 1.00 59.19 80 GLN A CA 1
ATOM 630 C C . GLN A 1 80 ? -7.437 6.616 16.183 1.00 59.19 80 GLN A C 1
ATOM 632 O O . GLN A 1 80 ? -7.816 5.629 15.550 1.00 59.19 80 GLN A O 1
ATOM 637 N N . PHE A 1 81 ? -6.618 7.524 15.656 1.00 65.06 81 PHE A N 1
ATOM 638 C CA . PHE A 1 81 ? -5.963 7.342 14.364 1.00 65.06 81 PHE A CA 1
ATOM 639 C C . PHE A 1 81 ? -4.745 6.452 14.566 1.00 65.06 81 PHE A C 1
ATOM 641 O O . PHE A 1 81 ? -3.828 6.827 15.299 1.00 65.06 81 PHE A O 1
ATOM 648 N N . LEU A 1 82 ? -4.726 5.283 13.929 1.00 70.38 82 LEU A N 1
ATOM 649 C CA . LEU A 1 82 ? -3.535 4.452 13.891 1.00 70.38 82 LEU A CA 1
ATOM 650 C C . LEU A 1 82 ? -2.514 5.139 12.976 1.00 70.38 82 LEU A C 1
ATOM 652 O O . LEU A 1 82 ? -2.772 5.277 11.779 1.00 70.38 82 LEU A O 1
ATOM 656 N N . PRO A 1 83 ? -1.350 5.590 13.480 1.00 76.62 83 PRO A N 1
ATOM 657 C CA . PRO A 1 83 ? -0.355 6.181 12.603 1.00 76.62 83 PRO A CA 1
ATOM 658 C C . PRO A 1 83 ? 0.093 5.124 11.597 1.00 76.62 83 PRO A C 1
ATOM 660 O O . PRO A 1 83 ? 0.440 4.012 11.997 1.00 76.62 83 PRO A O 1
ATOM 663 N N . TYR A 1 84 ? 0.184 5.474 10.313 1.00 79.06 84 TYR A N 1
ATOM 664 C CA . TYR A 1 84 ? 0.665 4.551 9.275 1.00 79.06 84 TYR A CA 1
ATOM 665 C C . TYR A 1 84 ? 2.024 3.919 9.638 1.00 79.06 84 TYR A C 1
ATOM 667 O O . TYR A 1 84 ? 2.300 2.769 9.316 1.00 79.06 84 TYR A O 1
ATOM 675 N N . GLN A 1 85 ? 2.848 4.625 10.420 1.00 78.69 85 GLN A N 1
ATOM 676 C CA . GLN A 1 85 ? 4.096 4.120 11.004 1.00 78.69 85 GLN A CA 1
ATOM 677 C C . GLN A 1 85 ? 3.949 2.836 11.830 1.00 78.69 85 GLN A C 1
ATOM 679 O O . GLN A 1 85 ? 4.919 2.099 11.954 1.00 78.69 85 GLN A O 1
ATOM 684 N N . GLN A 1 86 ? 2.788 2.552 12.412 1.00 82.31 86 GLN A N 1
ATOM 685 C CA . GLN A 1 86 ? 2.561 1.377 13.256 1.00 82.31 86 GLN A CA 1
ATOM 686 C C . GLN A 1 86 ? 1.974 0.191 12.479 1.00 82.31 86 GLN A C 1
ATOM 688 O O . GLN A 1 86 ? 1.926 -0.921 13.007 1.00 82.31 86 GLN A O 1
ATOM 693 N N . LEU A 1 87 ? 1.583 0.395 11.216 1.00 85.56 87 LEU A N 1
ATOM 694 C CA . LEU A 1 87 ? 1.092 -0.673 10.354 1.00 85.56 87 LEU A CA 1
ATOM 695 C C . LEU A 1 87 ? 2.202 -1.668 10.000 1.00 85.56 87 LEU A C 1
ATOM 697 O O . LEU A 1 87 ? 3.384 -1.322 9.862 1.00 85.56 87 LEU A O 1
ATOM 701 N N . ASP A 1 88 ? 1.788 -2.918 9.820 1.00 88.94 88 ASP A N 1
ATOM 702 C CA . ASP A 1 88 ? 2.624 -3.997 9.308 1.00 88.94 88 ASP A CA 1
ATOM 703 C C . ASP A 1 88 ? 2.620 -3.947 7.777 1.00 88.94 88 ASP A C 1
ATOM 705 O O . ASP A 1 88 ? 1.662 -4.370 7.128 1.00 88.94 88 ASP A O 1
ATOM 709 N N . TYR A 1 89 ? 3.691 -3.395 7.207 1.00 91.75 89 TYR A N 1
ATOM 710 C CA . TYR A 1 89 ? 3.791 -3.141 5.770 1.00 91.75 89 TYR A CA 1
ATOM 711 C C . TYR A 1 89 ? 3.848 -4.420 4.936 1.00 91.75 89 TYR A C 1
ATOM 713 O O . TYR A 1 89 ? 3.442 -4.391 3.781 1.00 91.75 89 TYR A O 1
ATOM 721 N N . ASN A 1 90 ? 4.277 -5.544 5.518 1.00 92.44 90 ASN A N 1
ATOM 722 C CA . ASN A 1 90 ? 4.257 -6.825 4.815 1.00 92.44 90 ASN A CA 1
ATOM 723 C C . ASN A 1 90 ? 2.815 -7.297 4.609 1.00 92.44 90 ASN A C 1
ATOM 725 O O . ASN A 1 90 ? 2.447 -7.738 3.526 1.00 92.44 90 ASN A O 1
ATOM 729 N N . LYS A 1 91 ? 1.969 -7.161 5.637 1.00 91.44 91 LYS A N 1
ATOM 730 C CA . LYS A 1 91 ? 0.545 -7.505 5.525 1.00 91.44 91 LYS A CA 1
ATOM 731 C C . LYS A 1 91 ? -0.207 -6.515 4.655 1.00 91.44 91 LYS A C 1
ATOM 733 O O . LYS A 1 91 ? -1.075 -6.918 3.894 1.00 91.44 91 LYS A O 1
ATOM 738 N N . LEU A 1 92 ? 0.133 -5.233 4.760 1.00 92.56 92 LEU A N 1
ATOM 739 C CA . LEU A 1 92 ? -0.434 -4.198 3.907 1.00 92.56 92 LEU A CA 1
ATOM 740 C C . LEU A 1 92 ? -0.140 -4.483 2.432 1.00 92.56 92 LEU A C 1
ATOM 742 O O . LEU A 1 92 ? -1.052 -4.446 1.615 1.00 92.56 92 LEU A O 1
ATOM 746 N N . GLN A 1 93 ? 1.108 -4.836 2.113 1.00 94.19 93 GLN A N 1
ATOM 747 C CA . GLN A 1 93 ? 1.496 -5.269 0.776 1.00 94.19 93 GLN A CA 1
ATOM 748 C C . GLN A 1 93 ? 0.655 -6.465 0.318 1.00 94.19 93 GLN A C 1
ATOM 750 O O . GLN A 1 93 ? 0.050 -6.393 -0.744 1.00 94.19 93 GLN A O 1
ATOM 755 N N . GLN A 1 94 ? 0.534 -7.513 1.139 1.00 93.00 94 GLN A N 1
ATOM 756 C CA . GLN A 1 94 ? -0.291 -8.681 0.804 1.00 93.00 94 GLN A CA 1
ATOM 757 C C . GLN A 1 94 ? -1.752 -8.297 0.536 1.00 93.00 94 GLN A C 1
ATOM 759 O O . GLN A 1 94 ? -2.358 -8.808 -0.398 1.00 93.00 94 GLN A O 1
ATOM 764 N N . TRP A 1 95 ? -2.332 -7.386 1.324 1.00 93.31 95 TRP A N 1
ATOM 765 C CA . TRP A 1 95 ? -3.688 -6.888 1.081 1.00 93.31 95 TRP A CA 1
ATOM 766 C C . TRP A 1 95 ? -3.807 -6.187 -0.271 1.00 93.31 95 TRP A C 1
ATOM 768 O O . TRP A 1 95 ? -4.725 -6.486 -1.030 1.00 93.31 95 TRP A O 1
ATOM 778 N N . LEU A 1 96 ? -2.877 -5.287 -0.594 1.00 94.69 96 LEU A N 1
ATOM 779 C CA . LEU A 1 96 ? -2.873 -4.576 -1.875 1.00 94.69 96 LEU A CA 1
ATOM 780 C C . LEU A 1 96 ? -2.667 -5.533 -3.057 1.00 94.69 96 LEU A C 1
ATOM 782 O O . LEU A 1 96 ? -3.306 -5.364 -4.093 1.00 94.69 96 LEU A O 1
ATOM 786 N N . GLU A 1 97 ? -1.828 -6.557 -2.895 1.00 93.75 97 GLU A N 1
ATOM 787 C CA . GLU A 1 97 ? -1.648 -7.629 -3.878 1.00 93.75 97 GLU A CA 1
ATOM 788 C C . GLU A 1 97 ? -2.946 -8.411 -4.093 1.00 93.75 97 GLU A C 1
ATOM 790 O O . GLU A 1 97 ? -3.370 -8.566 -5.233 1.00 93.75 97 GLU A O 1
ATOM 795 N N . GLN A 1 98 ? -3.624 -8.843 -3.026 1.00 91.94 98 GLN A N 1
ATOM 796 C CA . GLN A 1 98 ? -4.899 -9.564 -3.137 1.00 91.94 98 GLN A CA 1
ATOM 797 C C . GLN A 1 98 ? -5.991 -8.715 -3.795 1.00 91.94 98 GLN A C 1
ATOM 799 O O . GLN A 1 98 ? -6.752 -9.209 -4.622 1.00 91.94 98 GLN A O 1
ATOM 804 N N . ILE A 1 99 ? -6.039 -7.420 -3.491 1.00 92.00 99 ILE A N 1
ATOM 805 C CA . ILE A 1 99 ? -6.972 -6.488 -4.130 1.00 92.00 99 ILE A CA 1
ATOM 806 C C . ILE A 1 99 ? -6.674 -6.353 -5.629 1.00 92.00 99 ILE A C 1
ATOM 808 O O . ILE A 1 99 ? -7.602 -6.371 -6.434 1.00 92.00 99 ILE A O 1
ATOM 812 N N . LEU A 1 100 ? -5.399 -6.258 -6.021 1.00 92.94 100 LEU A N 1
ATOM 813 C CA . LEU A 1 100 ? -5.006 -6.222 -7.434 1.00 92.94 100 LEU A CA 1
ATOM 814 C C . LEU A 1 100 ? -5.223 -7.558 -8.151 1.00 92.94 100 LEU A C 1
ATOM 816 O O . LEU A 1 100 ? -5.426 -7.559 -9.358 1.00 92.94 100 LEU A O 1
ATOM 820 N N . LEU A 1 101 ? -5.198 -8.689 -7.445 1.00 91.06 101 LEU A N 1
ATOM 821 C CA . LEU A 1 101 ? -5.580 -9.976 -8.030 1.00 91.06 101 LEU A CA 1
ATOM 822 C C . LEU A 1 101 ? -7.081 -10.026 -8.348 1.00 91.06 101 LEU A C 1
ATOM 824 O O . LEU A 1 101 ? -7.464 -10.601 -9.364 1.00 91.06 101 LEU A O 1
ATOM 828 N N . LEU A 1 102 ? -7.920 -9.404 -7.513 1.00 90.69 102 LEU A N 1
ATOM 829 C CA . LEU A 1 102 ? -9.364 -9.299 -7.747 1.00 90.69 102 LEU A CA 1
ATOM 830 C C . LEU A 1 102 ? -9.720 -8.289 -8.852 1.00 90.69 102 LEU A C 1
ATOM 832 O O . LEU A 1 102 ? -10.632 -8.542 -9.641 1.00 90.69 102 LEU A O 1
ATOM 836 N N . ASP A 1 103 ? -9.004 -7.161 -8.915 1.00 91.12 103 ASP A N 1
ATOM 837 C CA . ASP A 1 103 ? -9.130 -6.141 -9.965 1.00 91.12 103 ASP A CA 1
ATOM 838 C C . ASP A 1 103 ? -7.748 -5.756 -10.541 1.00 91.12 103 ASP A C 1
ATOM 840 O O . ASP A 1 103 ? -7.143 -4.761 -10.119 1.00 91.12 103 ASP A O 1
ATOM 844 N N . PRO A 1 104 ? -7.240 -6.507 -11.541 1.00 89.62 104 PRO A N 1
ATOM 845 C CA . PRO A 1 104 ? -5.931 -6.247 -12.150 1.00 89.62 104 PRO A CA 1
ATOM 846 C C . PRO A 1 104 ? -5.836 -4.906 -12.880 1.00 89.62 104 PRO A C 1
ATOM 848 O O . PRO A 1 104 ? -4.740 -4.372 -13.065 1.00 89.62 104 PRO A O 1
ATOM 851 N N . ASN A 1 105 ? -6.968 -4.335 -13.289 1.00 89.25 105 ASN A N 1
ATOM 852 C CA . ASN A 1 105 ? -7.002 -3.050 -13.982 1.00 89.25 105 ASN A CA 1
ATOM 853 C C . ASN A 1 105 ? -6.991 -1.861 -13.008 1.00 89.25 105 ASN A C 1
ATOM 855 O O . ASN A 1 105 ? -6.849 -0.714 -13.441 1.00 89.25 105 ASN A O 1
ATOM 859 N N . SER A 1 106 ? -7.115 -2.111 -11.701 1.00 90.81 106 SER A N 1
ATOM 860 C CA . SER A 1 106 ? -7.160 -1.056 -10.697 1.00 90.81 106 SER A CA 1
ATOM 861 C C . SER A 1 106 ? -5.833 -0.309 -10.594 1.00 90.81 106 SER A C 1
ATOM 863 O O . SER A 1 106 ? -4.786 -0.876 -10.286 1.00 90.81 106 SER A O 1
ATOM 865 N N . GLN A 1 107 ? -5.881 1.009 -10.776 1.00 91.75 107 GLN A N 1
ATOM 866 C CA . GLN A 1 107 ? -4.736 1.890 -10.521 1.00 91.75 107 GLN A CA 1
ATOM 867 C C . GLN A 1 107 ? -4.704 2.396 -9.073 1.00 91.75 107 GLN A C 1
ATOM 869 O O . GLN A 1 107 ? -3.675 2.870 -8.592 1.00 91.75 107 GLN A O 1
ATOM 874 N N . TYR A 1 108 ? -5.828 2.291 -8.362 1.00 92.12 108 TYR A N 1
ATOM 875 C CA . TYR A 1 108 ? -5.987 2.873 -7.035 1.00 92.12 108 TYR A CA 1
ATOM 876 C C . TYR A 1 108 ? -5.052 2.263 -5.974 1.00 92.12 108 TYR A C 1
ATOM 878 O O . TYR A 1 108 ? -4.424 3.037 -5.249 1.00 92.12 108 TYR A O 1
ATOM 886 N N . PRO A 1 109 ? -4.846 0.930 -5.903 1.00 94.38 109 PRO A N 1
ATOM 887 C CA . PRO A 1 109 ? -3.889 0.346 -4.959 1.00 94.38 109 PRO A CA 1
ATOM 888 C C . PRO A 1 109 ? -2.456 0.870 -5.149 1.00 94.38 109 PRO A C 1
ATOM 890 O O . PRO A 1 109 ? -1.752 1.110 -4.169 1.00 94.38 109 PRO A O 1
ATOM 893 N N . LEU A 1 110 ? -2.036 1.120 -6.397 1.00 94.06 110 LEU A N 1
ATOM 894 C CA . LEU A 1 110 ? -0.709 1.665 -6.724 1.00 94.06 110 LEU A CA 1
ATOM 895 C C . LEU A 1 110 ? -0.580 3.140 -6.327 1.00 94.06 110 LEU A C 1
ATOM 897 O O . LEU A 1 110 ? 0.455 3.561 -5.799 1.00 94.06 110 LEU A O 1
ATOM 901 N N . LEU A 1 111 ? -1.648 3.917 -6.524 1.00 93.38 111 LEU A N 1
ATOM 902 C CA . LEU A 1 111 ? -1.732 5.301 -6.066 1.00 93.38 111 LEU A CA 1
ATOM 903 C C . LEU A 1 111 ? -1.566 5.369 -4.547 1.00 93.38 111 LEU A C 1
ATOM 905 O O . LEU A 1 111 ? -0.697 6.084 -4.055 1.00 93.38 111 LEU A O 1
ATOM 909 N N . VAL A 1 112 ? -2.358 4.605 -3.793 1.00 93.44 112 VAL A N 1
ATOM 910 C CA . VAL A 1 112 ? -2.316 4.647 -2.324 1.00 93.44 112 VAL A CA 1
ATOM 911 C C . VAL A 1 112 ? -0.968 4.133 -1.801 1.00 93.44 112 VAL A C 1
ATOM 913 O O . VAL A 1 112 ? -0.388 4.757 -0.911 1.00 93.44 112 VAL A O 1
ATOM 916 N N . ALA A 1 113 ? -0.410 3.070 -2.390 1.00 93.94 113 ALA A N 1
ATOM 917 C CA . ALA A 1 113 ? 0.916 2.565 -2.025 1.00 93.94 113 ALA A CA 1
ATOM 918 C C . ALA A 1 113 ? 2.011 3.632 -2.184 1.00 93.94 113 ALA A C 1
ATOM 920 O O . ALA A 1 113 ? 2.804 3.863 -1.268 1.00 93.94 113 ALA A O 1
ATOM 921 N N . SER A 1 114 ? 2.033 4.308 -3.335 1.00 92.44 114 SER A N 1
ATOM 922 C CA . SER A 1 114 ? 3.072 5.281 -3.683 1.00 92.44 114 SER A CA 1
ATOM 923 C C . SER A 1 114 ? 2.874 6.659 -3.045 1.00 92.44 114 SER A C 1
ATOM 925 O O . SER A 1 114 ? 3.857 7.326 -2.733 1.00 92.44 114 SER A O 1
ATOM 927 N N . HIS A 1 115 ? 1.634 7.092 -2.815 1.00 91.12 115 HIS A N 1
ATOM 928 C CA . HIS A 1 115 ? 1.346 8.432 -2.307 1.00 91.12 115 HIS A CA 1
ATOM 929 C C . HIS A 1 115 ? 1.121 8.456 -0.795 1.00 91.12 115 HIS A C 1
ATOM 931 O O . HIS A 1 115 ? 1.685 9.297 -0.093 1.00 91.12 115 HIS A O 1
ATOM 937 N N . LEU A 1 116 ? 0.319 7.525 -0.274 1.00 90.62 116 LEU A N 1
ATOM 938 C CA . LEU A 1 116 ? -0.060 7.503 1.136 1.00 90.62 116 LEU A CA 1
ATOM 939 C C . LEU A 1 116 ? 0.941 6.685 1.952 1.00 90.62 116 LEU A C 1
ATOM 941 O O . LEU A 1 116 ? 1.617 7.216 2.835 1.00 90.62 116 LEU A O 1
ATOM 945 N N . TYR A 1 117 ? 1.100 5.406 1.616 1.00 90.69 117 TYR A N 1
ATOM 946 C CA . TYR A 1 117 ? 1.892 4.488 2.433 1.00 90.69 117 TYR A CA 1
ATOM 947 C C . TYR A 1 117 ? 3.405 4.695 2.281 1.00 90.69 117 TYR A C 1
ATOM 949 O O . TYR A 1 117 ? 4.151 4.449 3.230 1.00 90.69 117 TYR A O 1
ATOM 957 N N . ALA A 1 118 ? 3.879 5.254 1.167 1.00 90.88 118 ALA A N 1
ATOM 958 C CA . ALA A 1 118 ? 5.273 5.683 1.020 1.00 90.88 118 ALA A CA 1
ATOM 959 C C . ALA A 1 118 ? 5.578 7.082 1.608 1.00 90.88 118 ALA A C 1
ATOM 961 O O . ALA A 1 118 ? 6.711 7.552 1.519 1.00 90.88 118 ALA A O 1
ATOM 962 N N . SER A 1 119 ? 4.610 7.767 2.231 1.00 88.62 119 SER A N 1
ATOM 963 C CA . SER A 1 119 ? 4.833 9.073 2.886 1.00 88.62 119 SER A CA 1
ATOM 964 C C . SER A 1 119 ? 5.203 8.968 4.374 1.00 88.62 119 SER A C 1
ATOM 966 O O . SER A 1 119 ? 5.282 9.971 5.078 1.00 88.62 119 SER A O 1
ATOM 968 N N . VAL A 1 120 ? 5.468 7.757 4.863 1.00 89.81 120 VAL A N 1
ATOM 969 C CA . VAL A 1 120 ? 5.840 7.483 6.258 1.00 89.81 120 VAL A CA 1
ATOM 970 C C . VAL A 1 120 ? 7.335 7.727 6.493 1.00 89.81 120 VAL A C 1
ATOM 972 O O . VAL A 1 120 ? 8.126 7.327 5.644 1.00 89.81 120 VAL A O 1
ATOM 975 N N . PRO A 1 121 ? 7.770 8.326 7.622 1.00 87.19 121 PRO A N 1
ATOM 976 C CA . PRO A 1 121 ? 9.183 8.602 7.915 1.00 87.19 121 PRO A CA 1
ATOM 977 C C . PRO A 1 121 ? 9.961 7.343 8.352 1.00 87.19 121 PRO A C 1
ATOM 979 O O . PRO A 1 121 ? 10.650 7.335 9.366 1.00 87.19 121 PRO A O 1
ATOM 982 N N . ASP A 1 122 ? 9.839 6.258 7.592 1.00 91.19 122 ASP A N 1
ATOM 983 C CA . ASP A 1 122 ? 10.588 5.015 7.763 1.00 91.19 122 ASP A CA 1
ATOM 984 C C . ASP A 1 122 ? 11.061 4.537 6.386 1.00 91.19 122 ASP A C 1
ATOM 986 O O . ASP A 1 122 ? 10.272 4.077 5.557 1.00 91.19 122 ASP A O 1
ATOM 990 N N . HIS A 1 123 ? 12.370 4.634 6.148 1.00 91.88 123 HIS A N 1
ATOM 991 C CA . HIS A 1 123 ? 12.992 4.276 4.874 1.00 91.88 123 HIS A CA 1
ATOM 992 C C . HIS A 1 123 ? 12.741 2.817 4.465 1.00 91.88 123 HIS A C 1
ATOM 994 O O . HIS A 1 123 ? 12.607 2.534 3.274 1.00 91.88 123 HIS A O 1
ATOM 1000 N N . LYS A 1 124 ? 12.650 1.877 5.417 1.00 92.62 124 LYS A N 1
ATOM 1001 C CA . LYS A 1 124 ? 12.401 0.461 5.098 1.00 92.62 124 LYS A CA 1
ATOM 1002 C C . LYS A 1 124 ? 10.980 0.275 4.582 1.00 92.62 124 LYS A C 1
ATOM 1004 O O . LYS A 1 124 ? 10.776 -0.383 3.567 1.00 92.62 124 LYS A O 1
ATOM 1009 N N . LYS A 1 125 ? 10.012 0.903 5.248 1.00 93.06 125 LYS A N 1
ATOM 1010 C CA . LYS A 1 125 ? 8.593 0.868 4.866 1.00 93.06 125 LYS A CA 1
ATOM 1011 C C . LYS A 1 125 ? 8.333 1.559 3.533 1.00 93.06 125 LYS A C 1
ATOM 1013 O O . LYS A 1 125 ? 7.625 1.010 2.693 1.00 93.06 125 LYS A O 1
ATOM 1018 N N . GLN A 1 126 ? 8.970 2.709 3.305 1.00 93.75 126 GLN A N 1
ATOM 1019 C CA . GLN A 1 126 ? 8.958 3.366 1.998 1.00 93.75 126 GLN A CA 1
ATOM 1020 C C . GLN A 1 126 ? 9.479 2.421 0.913 1.00 93.75 126 GLN A C 1
ATOM 1022 O O . GLN A 1 126 ? 8.792 2.195 -0.079 1.00 93.75 126 GLN A O 1
ATOM 1027 N N . ARG A 1 127 ? 10.657 1.816 1.119 1.00 94.44 127 ARG A N 1
ATOM 1028 C CA . ARG A 1 127 ? 11.250 0.896 0.141 1.00 94.44 127 ARG A CA 1
ATOM 1029 C C . ARG A 1 127 ? 10.333 -0.289 -0.173 1.00 94.44 127 ARG A C 1
ATOM 1031 O O . ARG A 1 127 ? 10.219 -0.625 -1.342 1.00 94.44 127 ARG A O 1
ATOM 1038 N N . LEU A 1 128 ? 9.649 -0.867 0.820 1.00 94.94 128 LEU A N 1
ATOM 1039 C CA . LEU A 1 128 ? 8.681 -1.952 0.593 1.00 94.94 128 LEU A CA 1
ATOM 1040 C C . LEU A 1 128 ? 7.552 -1.536 -0.360 1.00 94.94 128 LEU A C 1
ATOM 1042 O O . LEU A 1 128 ? 7.275 -2.245 -1.320 1.00 94.94 128 LEU A O 1
ATOM 1046 N N . MET A 1 129 ? 6.938 -0.367 -0.151 1.00 95.81 129 MET A N 1
ATOM 1047 C CA . MET A 1 129 ? 5.865 0.110 -1.039 1.00 95.81 129 MET A CA 1
ATOM 1048 C C . MET A 1 129 ? 6.378 0.479 -2.434 1.00 95.81 129 MET A C 1
ATOM 1050 O O . MET A 1 129 ? 5.698 0.242 -3.428 1.00 95.81 129 MET A O 1
ATOM 1054 N N . LEU A 1 130 ? 7.586 1.042 -2.515 1.00 95.31 130 LEU A N 1
ATOM 1055 C CA . LEU A 1 130 ? 8.253 1.352 -3.779 1.00 95.31 130 LEU A CA 1
ATOM 1056 C C . LEU A 1 130 ? 8.535 0.069 -4.583 1.00 95.31 130 LEU A C 1
ATOM 1058 O O . LEU A 1 130 ? 8.239 0.024 -5.774 1.00 95.31 130 LEU A O 1
ATOM 1062 N N . GLU A 1 131 ? 9.073 -0.969 -3.937 1.00 95.50 131 GLU A N 1
ATOM 1063 C CA . GLU A 1 131 ? 9.335 -2.268 -4.572 1.00 95.50 131 GLU A CA 1
ATOM 1064 C C . GLU A 1 131 ? 8.034 -2.989 -4.948 1.00 95.50 131 GLU A C 1
ATOM 1066 O O . GLU A 1 131 ? 7.966 -3.578 -6.021 1.00 95.50 131 GLU A O 1
ATOM 1071 N N . PHE A 1 132 ? 6.970 -2.878 -4.145 1.00 96.62 132 PHE A N 1
ATOM 1072 C CA . PHE A 1 132 ? 5.643 -3.375 -4.522 1.00 96.62 132 PHE A CA 1
ATOM 1073 C C . PHE A 1 132 ? 5.155 -2.746 -5.838 1.00 96.62 132 PHE A C 1
ATOM 1075 O O . PHE A 1 132 ? 4.750 -3.462 -6.754 1.00 96.62 132 PHE A O 1
ATOM 1082 N N . VAL A 1 133 ? 5.246 -1.418 -5.984 1.00 95.81 133 VAL A N 1
ATOM 1083 C CA . VAL A 1 133 ? 4.872 -0.737 -7.239 1.00 95.81 133 VAL A CA 1
ATOM 1084 C C . VAL A 1 133 ? 5.768 -1.181 -8.398 1.00 95.81 133 VAL A C 1
ATOM 1086 O O . VAL A 1 133 ? 5.271 -1.399 -9.501 1.00 95.81 133 VAL A O 1
ATOM 1089 N N . TYR A 1 134 ? 7.068 -1.367 -8.154 1.00 96.06 134 TYR A N 1
ATOM 1090 C CA . TYR A 1 134 ? 8.006 -1.897 -9.145 1.00 96.06 134 TYR A CA 1
ATOM 1091 C C . TYR A 1 134 ? 7.647 -3.316 -9.605 1.00 96.06 134 TYR A C 1
ATOM 1093 O O . TYR A 1 134 ? 7.653 -3.585 -10.801 1.00 96.06 134 TYR A O 1
ATOM 1101 N N . GLN A 1 135 ? 7.275 -4.215 -8.694 1.00 95.38 135 GLN A N 1
ATOM 1102 C CA . GLN A 1 135 ? 6.823 -5.563 -9.047 1.00 95.38 135 GLN A CA 1
ATOM 1103 C C . GLN A 1 135 ? 5.525 -5.521 -9.860 1.00 95.38 135 GLN A C 1
ATOM 1105 O O . GLN A 1 135 ? 5.407 -6.185 -10.888 1.00 95.38 135 GLN A O 1
ATOM 1110 N N . GLN A 1 136 ? 4.569 -4.693 -9.438 1.00 94.56 136 GLN A N 1
ATOM 1111 C CA . GLN A 1 136 ? 3.287 -4.545 -10.118 1.00 94.56 136 GLN A CA 1
ATOM 1112 C C . GLN A 1 136 ? 3.404 -3.867 -11.489 1.00 94.56 136 GLN A C 1
ATOM 1114 O O . GLN A 1 136 ? 2.554 -4.100 -12.347 1.00 94.56 136 GLN A O 1
ATOM 1119 N N . PHE A 1 137 ? 4.440 -3.066 -11.735 1.00 93.56 137 PHE A N 1
ATOM 1120 C CA . PHE A 1 137 ? 4.695 -2.474 -13.047 1.00 93.56 137 PHE A CA 1
ATOM 1121 C C . PHE A 1 137 ? 4.854 -3.534 -14.146 1.00 93.56 137 PHE A C 1
ATOM 1123 O O . PHE A 1 137 ? 4.287 -3.366 -15.218 1.00 93.56 137 PHE A O 1
ATOM 1130 N N . PHE A 1 138 ? 5.530 -4.654 -13.873 1.00 93.12 138 PHE A N 1
ATOM 1131 C CA . PHE A 1 138 ? 5.755 -5.701 -14.880 1.00 93.12 138 PHE A CA 1
ATOM 1132 C C . PHE A 1 138 ? 4.490 -6.453 -15.309 1.00 93.12 138 PHE A C 1
ATOM 1134 O O . PHE A 1 138 ? 4.511 -7.128 -16.333 1.00 93.12 138 PHE A O 1
ATOM 1141 N N . VAL A 1 139 ? 3.397 -6.342 -14.549 1.00 91.75 139 VAL A N 1
ATOM 1142 C CA . VAL A 1 139 ? 2.114 -6.972 -14.897 1.00 91.75 139 VAL A CA 1
ATOM 1143 C C . VAL A 1 139 ? 1.451 -6.261 -16.080 1.00 91.75 139 VAL A C 1
ATOM 1145 O O . VAL A 1 139 ? 0.887 -6.916 -16.948 1.00 91.75 139 VAL A O 1
ATOM 1148 N N . ASP A 1 140 ? 1.518 -4.928 -16.117 1.00 90.81 140 ASP A N 1
ATOM 1149 C CA . ASP A 1 140 ? 0.990 -4.104 -17.212 1.00 90.81 140 ASP A CA 1
ATOM 1150 C C . ASP A 1 140 ? 1.847 -2.825 -17.340 1.00 90.81 140 ASP A C 1
ATOM 1152 O O . ASP A 1 140 ? 1.482 -1.771 -16.796 1.00 90.81 140 ASP A O 1
ATOM 1156 N N . PRO A 1 141 ? 3.025 -2.914 -17.994 1.00 90.62 141 PRO A N 1
ATOM 1157 C CA . PRO A 1 141 ? 3.968 -1.799 -18.087 1.00 90.62 141 PRO A CA 1
ATOM 1158 C C . PRO A 1 141 ? 3.373 -0.561 -18.764 1.00 90.62 141 PRO A C 1
ATOM 1160 O O . PRO A 1 141 ? 3.634 0.564 -18.335 1.00 90.62 141 PRO A O 1
ATOM 1163 N N . GLU A 1 142 ? 2.527 -0.760 -19.779 1.00 88.50 142 GLU A N 1
ATOM 1164 C CA . GLU A 1 142 ? 1.923 0.317 -20.570 1.00 88.50 142 GLU A CA 1
ATOM 1165 C C . GLU A 1 142 ? 0.935 1.163 -19.764 1.00 88.50 142 GLU A C 1
ATOM 1167 O O . GLU A 1 142 ? 0.863 2.377 -19.952 1.00 88.50 142 GLU A O 1
ATOM 1172 N N . LYS A 1 143 ? 0.190 0.564 -18.828 1.00 89.88 143 LYS A N 1
ATOM 1173 C CA . LYS A 1 143 ? -0.741 1.326 -17.978 1.00 89.88 143 LYS A CA 1
ATOM 1174 C C . LYS A 1 143 ? -0.122 1.802 -16.671 1.00 89.88 143 LYS A C 1
ATOM 1176 O O . LYS A 1 143 ? -0.605 2.772 -16.086 1.00 89.88 143 LYS A O 1
ATOM 1181 N N . ARG A 1 144 ? 0.910 1.115 -16.170 1.00 92.94 144 ARG A N 1
ATOM 1182 C CA . ARG A 1 144 ? 1.448 1.331 -14.814 1.00 92.94 144 ARG A CA 1
ATOM 1183 C C . ARG A 1 144 ? 2.756 2.127 -14.778 1.00 92.94 144 ARG A C 1
ATOM 1185 O O . ARG A 1 144 ? 3.234 2.434 -13.684 1.00 92.94 144 ARG A O 1
ATOM 1192 N N . TRP A 1 145 ? 3.323 2.514 -15.927 1.00 92.75 145 TRP A N 1
ATOM 1193 C CA . TRP A 1 145 ? 4.579 3.279 -15.985 1.00 92.75 145 TRP A CA 1
ATOM 1194 C C . TRP A 1 145 ? 4.530 4.599 -15.207 1.00 92.75 145 TRP A C 1
ATOM 1196 O O . TRP A 1 145 ? 5.536 4.992 -14.620 1.00 92.75 145 TRP A O 1
ATOM 1206 N N . SER A 1 146 ? 3.376 5.273 -15.154 1.00 93.12 146 SER A N 1
ATOM 1207 C CA . SER A 1 146 ? 3.217 6.552 -14.449 1.00 93.12 146 SER A CA 1
ATOM 1208 C C . SER A 1 146 ? 3.445 6.406 -12.941 1.00 93.12 146 SER A C 1
ATOM 1210 O O . SER A 1 146 ? 4.113 7.238 -12.323 1.00 93.12 146 SER A O 1
ATOM 1212 N N . TRP A 1 147 ? 2.975 5.301 -12.354 1.00 94.31 147 TRP A N 1
ATOM 1213 C CA . TRP A 1 147 ? 3.217 4.968 -10.952 1.00 94.31 147 TRP A CA 1
ATOM 1214 C C . TRP A 1 147 ? 4.685 4.634 -10.710 1.00 94.31 147 TRP A C 1
ATOM 1216 O O . TRP A 1 147 ? 5.254 5.114 -9.727 1.00 94.31 147 TRP A O 1
ATOM 1226 N N . LEU A 1 148 ? 5.324 3.896 -11.630 1.00 94.94 148 LEU A N 1
ATOM 1227 C CA . LEU A 1 148 ? 6.757 3.608 -11.542 1.00 94.94 148 LEU A CA 1
ATOM 1228 C C . LEU A 1 148 ? 7.603 4.895 -11.642 1.00 94.94 148 LEU A C 1
ATOM 1230 O O . LEU A 1 148 ? 8.570 5.081 -10.898 1.00 94.94 148 LEU A O 1
ATOM 1234 N N . ALA A 1 149 ? 7.210 5.833 -12.504 1.00 94.69 149 ALA A N 1
ATOM 1235 C CA . ALA A 1 149 ? 7.846 7.142 -12.613 1.00 94.69 149 ALA A CA 1
ATOM 1236 C C . ALA A 1 149 ? 7.697 7.944 -11.309 1.00 94.69 149 ALA A C 1
ATOM 1238 O O . ALA A 1 149 ? 8.672 8.514 -10.813 1.00 94.69 149 ALA A O 1
ATOM 1239 N N . HIS A 1 150 ? 6.508 7.930 -10.698 1.00 94.44 150 HIS A N 1
ATOM 1240 C CA . HIS A 1 150 ? 6.272 8.599 -9.419 1.00 94.44 150 HIS A CA 1
ATOM 1241 C C . HIS A 1 150 ? 7.179 8.049 -8.307 1.00 94.44 150 HIS A C 1
ATOM 1243 O O . HIS A 1 150 ? 7.871 8.813 -7.627 1.00 94.44 150 HIS A O 1
ATOM 1249 N N . VAL A 1 151 ? 7.253 6.723 -8.158 1.00 95.38 151 VAL A N 1
ATOM 1250 C CA . VAL A 1 151 ? 8.111 6.100 -7.137 1.00 95.38 151 VAL A CA 1
ATOM 1251 C C . VAL A 1 151 ? 9.605 6.279 -7.419 1.00 95.38 151 VAL A C 1
ATOM 1253 O O . VAL A 1 151 ? 10.391 6.355 -6.476 1.00 95.38 151 VAL A O 1
ATOM 1256 N N . THR A 1 152 ? 10.006 6.444 -8.683 1.00 95.75 152 THR A N 1
ATOM 1257 C CA . THR A 1 152 ? 11.382 6.808 -9.070 1.00 95.75 152 THR A CA 1
ATOM 1258 C C . THR A 1 152 ? 11.782 8.170 -8.501 1.00 95.75 152 THR A C 1
ATOM 1260 O O . THR A 1 152 ? 12.853 8.320 -7.906 1.00 95.75 152 THR A O 1
ATOM 1263 N N . VAL A 1 153 ? 10.898 9.167 -8.617 1.00 94.81 153 VAL A N 1
ATOM 1264 C CA . VAL A 1 153 ? 11.117 10.506 -8.046 1.00 94.81 153 VAL A CA 1
ATOM 1265 C C . VAL A 1 153 ? 11.189 10.434 -6.519 1.00 94.81 153 VAL A C 1
ATOM 1267 O O . VAL A 1 153 ? 12.076 11.039 -5.911 1.00 94.81 153 VAL A O 1
ATOM 1270 N N . ILE A 1 154 ? 10.309 9.651 -5.889 1.00 94.06 154 ILE A N 1
ATOM 1271 C CA . ILE A 1 154 ? 10.322 9.439 -4.434 1.00 94.06 154 ILE A CA 1
ATOM 1272 C C . ILE A 1 154 ? 11.637 8.789 -3.983 1.00 94.06 154 ILE A C 1
ATOM 1274 O O . ILE A 1 154 ? 12.250 9.268 -3.024 1.00 94.06 154 ILE A O 1
ATOM 1278 N N . ALA A 1 155 ? 12.105 7.750 -4.680 1.00 94.44 155 ALA A N 1
ATOM 1279 C CA . ALA A 1 155 ? 13.365 7.074 -4.378 1.00 94.44 155 ALA A CA 1
ATOM 1280 C C . ALA A 1 155 ? 14.552 8.052 -4.421 1.00 94.44 155 ALA A C 1
ATOM 1282 O O . ALA A 1 155 ? 15.370 8.086 -3.500 1.00 94.44 155 ALA A O 1
ATOM 1283 N N . LYS A 1 156 ? 14.595 8.927 -5.433 1.00 94.44 156 LYS A N 1
ATOM 1284 C CA . LYS A 1 156 ? 15.643 9.943 -5.576 1.00 94.44 156 LYS A CA 1
ATOM 1285 C C . LYS A 1 156 ? 15.594 11.014 -4.482 1.00 94.44 156 LYS A C 1
ATOM 1287 O O . LYS A 1 156 ? 16.629 11.341 -3.909 1.00 94.44 156 LYS A O 1
ATOM 1292 N N . HIS A 1 157 ? 14.423 11.591 -4.210 1.00 93.19 157 HIS A N 1
ATOM 1293 C CA . HIS A 1 157 ? 14.325 12.812 -3.398 1.00 93.19 157 HIS A CA 1
ATOM 1294 C C . HIS A 1 157 ? 14.012 12.567 -1.920 1.00 93.19 157 HIS A C 1
ATOM 1296 O O . HIS A 1 157 ? 14.531 13.287 -1.068 1.00 93.19 157 HIS A O 1
ATOM 1302 N N . ARG A 1 158 ? 13.184 11.565 -1.597 1.00 89.31 158 ARG A N 1
ATOM 1303 C CA . ARG A 1 158 ? 12.818 11.240 -0.207 1.00 89.31 158 ARG A CA 1
ATOM 1304 C C . ARG A 1 158 ? 13.704 10.145 0.368 1.00 89.31 158 ARG A C 1
ATOM 1306 O O . ARG 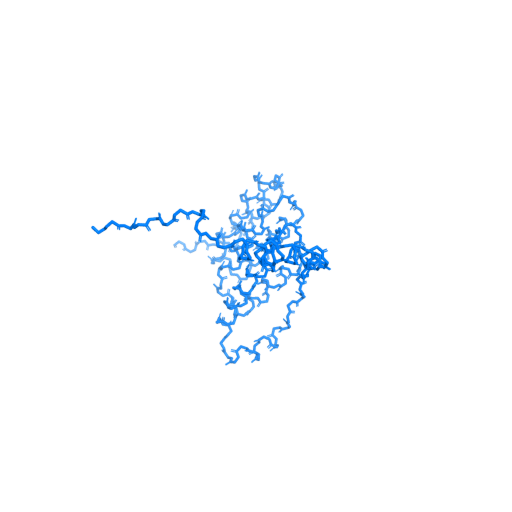A 1 158 ? 14.277 10.334 1.437 1.00 89.31 158 ARG A O 1
ATOM 1313 N N . LEU A 1 159 ? 13.854 9.032 -0.356 1.00 90.38 159 LEU A N 1
ATOM 1314 C CA . LEU A 1 159 ? 14.697 7.921 0.095 1.00 90.38 159 LEU A CA 1
ATOM 1315 C C . LEU A 1 159 ? 16.194 8.244 -0.048 1.00 90.38 159 LEU A C 1
ATOM 1317 O O . LEU A 1 159 ? 17.006 7.655 0.659 1.00 90.38 159 LEU A O 1
ATOM 1321 N N . LYS A 1 160 ? 16.541 9.195 -0.933 1.00 92.56 160 LYS A N 1
ATOM 1322 C CA . LYS A 1 160 ? 17.920 9.551 -1.317 1.00 92.56 160 LYS A CA 1
ATOM 1323 C C . LYS A 1 160 ? 18.724 8.346 -1.818 1.00 92.56 160 LYS A C 1
ATOM 1325 O O . LYS A 1 160 ? 19.945 8.308 -1.699 1.00 92.56 160 LYS A O 1
ATOM 1330 N N . ASP A 1 161 ? 18.033 7.373 -2.404 1.00 94.06 161 ASP A N 1
ATOM 1331 C CA . ASP A 1 161 ? 18.620 6.159 -2.955 1.00 94.06 161 ASP A CA 1
ATOM 1332 C C . ASP A 1 161 ? 18.675 6.273 -4.479 1.00 94.06 161 ASP A C 1
ATOM 1334 O O . ASP A 1 161 ? 17.731 5.944 -5.203 1.00 94.06 161 ASP A O 1
ATOM 1338 N N . LEU A 1 162 ? 19.798 6.802 -4.966 1.00 93.56 162 LEU A N 1
ATOM 1339 C CA . LEU A 1 162 ? 20.024 6.994 -6.397 1.00 93.56 162 LEU A CA 1
ATOM 1340 C C . LEU A 1 162 ? 20.114 5.666 -7.149 1.00 93.56 162 LEU A C 1
ATOM 1342 O O . LEU A 1 162 ? 19.693 5.600 -8.301 1.00 93.56 162 LEU A O 1
ATOM 1346 N N . SER A 1 163 ? 20.621 4.614 -6.502 1.00 95.06 163 SER A N 1
ATOM 1347 C CA . SER A 1 163 ? 20.728 3.289 -7.115 1.00 95.06 163 SER A CA 1
ATOM 1348 C C 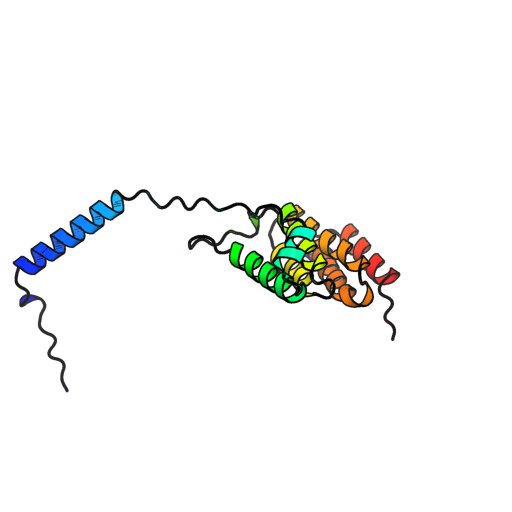. SER A 1 163 ? 19.345 2.705 -7.403 1.00 95.06 163 SER A C 1
ATOM 1350 O O . SER A 1 163 ? 19.082 2.234 -8.510 1.00 95.06 163 SER A O 1
ATOM 1352 N N . LEU A 1 164 ? 18.424 2.844 -6.446 1.00 93.56 164 LEU A N 1
ATOM 1353 C CA . LEU A 1 164 ? 17.043 2.404 -6.588 1.00 93.56 164 LEU A CA 1
ATOM 1354 C C . LEU A 1 164 ? 16.286 3.224 -7.638 1.00 93.56 164 LEU A C 1
ATOM 1356 O O . LEU A 1 164 ? 15.581 2.665 -8.475 1.00 93.56 164 LEU A O 1
ATOM 1360 N N . ALA A 1 165 ? 16.469 4.547 -7.636 1.00 95.56 165 ALA A N 1
ATOM 1361 C CA . ALA A 1 165 ? 15.870 5.414 -8.647 1.00 95.56 165 ALA A CA 1
ATOM 1362 C C . ALA A 1 165 ? 16.352 5.056 -10.064 1.00 95.56 165 ALA A C 1
ATOM 1364 O O . ALA A 1 165 ? 15.555 5.008 -10.998 1.00 95.56 165 ALA A O 1
ATOM 1365 N N . LEU A 1 166 ? 17.644 4.759 -10.227 1.00 95.38 166 LEU A N 1
ATOM 1366 C CA . LEU A 1 166 ? 18.214 4.350 -11.509 1.00 95.38 166 LEU A CA 1
ATOM 1367 C C . LEU A 1 166 ? 17.662 2.996 -11.975 1.00 95.38 166 LEU A C 1
ATOM 1369 O O . LEU A 1 166 ? 17.264 2.887 -13.133 1.00 95.38 166 LEU A O 1
ATOM 1373 N N . LYS A 1 167 ? 17.547 2.007 -11.075 1.00 95.75 167 LYS A N 1
ATOM 1374 C CA . LYS A 1 167 ? 16.895 0.713 -11.356 1.00 95.75 167 LYS A CA 1
ATOM 1375 C C . LYS A 1 167 ? 15.480 0.912 -11.913 1.00 95.75 167 LYS A C 1
ATOM 1377 O O . LYS A 1 167 ? 15.116 0.297 -12.913 1.00 95.75 167 LYS A O 1
ATOM 1382 N N . TYR A 1 168 ? 14.684 1.778 -11.288 1.00 95.19 168 TYR A N 1
ATOM 1383 C CA . TYR A 1 168 ? 13.309 2.033 -11.722 1.00 95.19 168 TYR A CA 1
ATOM 1384 C C . TYR A 1 168 ? 13.246 2.784 -13.055 1.00 95.19 168 TYR A C 1
ATOM 1386 O O . TYR A 1 168 ? 12.499 2.380 -13.942 1.00 95.19 168 TYR A O 1
ATOM 1394 N N . ALA A 1 169 ? 14.074 3.815 -13.242 1.00 94.25 169 ALA A N 1
ATOM 1395 C CA . ALA A 1 169 ? 14.144 4.557 -14.500 1.00 94.25 169 ALA A CA 1
ATOM 1396 C C . ALA A 1 169 ? 14.551 3.662 -15.683 1.00 94.25 169 ALA A C 1
ATOM 1398 O O . ALA A 1 169 ? 13.968 3.755 -16.762 1.00 94.25 169 ALA A O 1
ATOM 1399 N N . GLN A 1 170 ? 15.519 2.763 -15.474 1.00 95.00 170 GLN A N 1
ATOM 1400 C CA . GLN A 1 170 ? 15.930 1.782 -16.479 1.00 95.00 170 GLN A CA 1
ATOM 1401 C C . GLN A 1 170 ? 14.796 0.820 -16.834 1.00 95.00 170 GLN A C 1
ATOM 1403 O O . GLN A 1 170 ? 14.589 0.548 -18.013 1.00 95.00 170 GLN A O 1
ATOM 1408 N N . ALA A 1 171 ? 14.035 0.347 -15.844 1.00 93.75 171 ALA A N 1
ATOM 1409 C CA . ALA A 1 171 ? 12.897 -0.531 -16.095 1.00 93.75 171 ALA A CA 1
ATOM 1410 C C . ALA A 1 171 ? 11.788 0.161 -16.900 1.00 93.75 171 ALA A C 1
ATOM 1412 O O . ALA A 1 171 ? 11.246 -0.448 -17.818 1.00 93.75 171 ALA A O 1
ATOM 1413 N N . ILE A 1 172 ? 11.499 1.438 -16.619 1.00 92.44 172 ILE A N 1
ATOM 1414 C CA . ILE A 1 172 ? 10.575 2.232 -17.445 1.00 92.44 172 ILE A CA 1
ATOM 1415 C C . ILE A 1 172 ? 11.103 2.304 -18.881 1.00 92.44 172 ILE A C 1
ATOM 1417 O O . ILE A 1 172 ? 10.383 1.954 -19.804 1.00 92.44 172 ILE A O 1
ATOM 1421 N N . SER A 1 173 ? 12.368 2.690 -19.067 1.00 91.50 173 SER A N 1
ATOM 1422 C CA . SER A 1 173 ? 12.984 2.819 -20.397 1.00 91.50 173 SER A CA 1
ATOM 1423 C C . SER A 1 173 ? 12.962 1.511 -21.201 1.00 91.50 173 SER A C 1
ATOM 1425 O O . SER A 1 173 ? 12.767 1.527 -22.411 1.00 91.50 173 SER A O 1
ATOM 1427 N N . ALA A 1 174 ? 13.159 0.371 -20.533 1.00 91.38 174 ALA A N 1
ATOM 1428 C CA . ALA A 1 174 ? 13.230 -0.934 -21.181 1.00 91.38 174 ALA A CA 1
ATOM 1429 C C . ALA A 1 174 ? 11.858 -1.550 -21.501 1.00 91.38 174 ALA A C 1
ATOM 1431 O O . ALA A 1 174 ? 11.753 -2.305 -22.464 1.00 91.38 174 ALA A O 1
ATOM 1432 N N . HIS A 1 175 ? 10.827 -1.273 -20.693 1.00 89.94 175 HIS A N 1
ATOM 1433 C CA . HIS A 1 175 ? 9.551 -2.000 -20.759 1.00 89.94 175 HIS A CA 1
ATOM 1434 C C . HIS A 1 175 ? 8.328 -1.128 -21.040 1.00 89.94 175 HIS A C 1
ATOM 1436 O O . HIS A 1 175 ? 7.322 -1.647 -21.513 1.00 89.94 175 HIS A O 1
ATOM 1442 N N . ALA A 1 176 ? 8.380 0.173 -20.758 1.00 82.12 176 ALA A N 1
ATOM 1443 C CA . ALA A 1 176 ? 7.318 1.094 -21.132 1.00 82.12 176 ALA A CA 1
ATOM 1444 C C . ALA A 1 176 ? 7.631 1.643 -22.526 1.00 82.12 176 ALA A C 1
ATOM 1446 O O . ALA A 1 176 ? 8.172 2.736 -22.665 1.00 82.12 176 ALA A O 1
ATOM 1447 N N . THR A 1 177 ? 7.330 0.870 -23.568 1.00 68.19 177 THR A N 1
ATOM 1448 C CA . THR A 1 177 ? 7.281 1.403 -24.932 1.00 68.19 177 THR A CA 1
ATOM 1449 C C . THR A 1 177 ? 6.038 2.278 -25.048 1.00 68.19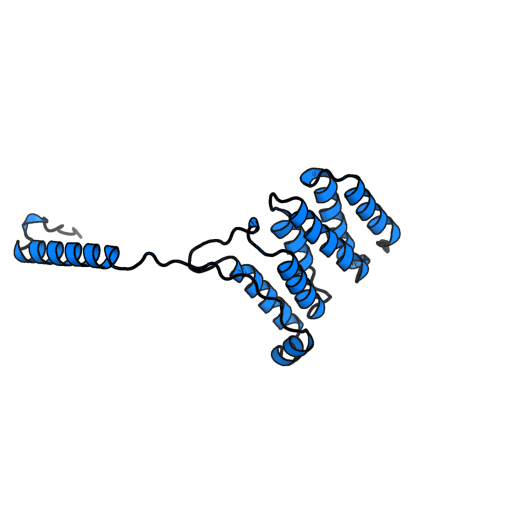 177 THR A C 1
ATOM 1451 O O . THR A 1 177 ? 4.927 1.749 -24.980 1.00 68.19 177 THR A O 1
ATOM 1454 N N . PRO A 1 178 ? 6.167 3.607 -25.212 1.00 56.12 178 PRO A N 1
ATOM 1455 C CA . PRO A 1 178 ? 5.027 4.390 -25.631 1.00 56.12 178 PRO A CA 1
ATOM 1456 C C . PRO A 1 178 ? 4.778 3.995 -27.086 1.00 56.12 178 PRO A C 1
ATOM 1458 O O . PRO A 1 178 ? 5.584 4.313 -27.959 1.00 56.12 178 PRO A O 1
ATOM 1461 N N . ASN A 1 179 ? 3.690 3.275 -27.353 1.00 53.41 179 ASN A N 1
ATOM 1462 C CA . ASN A 1 179 ? 3.103 3.328 -28.684 1.00 53.41 179 ASN A CA 1
ATOM 1463 C C . ASN A 1 179 ? 2.674 4.790 -28.886 1.00 53.41 179 ASN A C 1
ATOM 1465 O O . ASN A 1 179 ? 1.640 5.213 -28.367 1.00 53.41 179 ASN A O 1
ATOM 1469 N N . MET A 1 180 ? 3.561 5.574 -29.504 1.00 42.19 180 MET A N 1
ATOM 1470 C CA . MET A 1 180 ? 3.254 6.886 -30.071 1.00 42.19 180 MET A CA 1
ATOM 1471 C C . MET A 1 180 ? 2.411 6.706 -31.326 1.00 42.19 180 MET A C 1
ATOM 1473 O O . MET A 1 180 ? 2.758 5.813 -32.132 1.00 42.19 180 MET A O 1
#